Protein AF-A0A0S7XWB0-F1 (afdb_monomer)

Sequence (81 aa):
MRASKERDYDIAPSGTFVCNGTTAVTVANDEVKLESHILITLNTVGGTVGALPAIKTKTAGTGFTVAGTASDTSTYNYVIL

Foldseek 3Di:
DDDDDPPPPPPFDKDKDWAPLPDWDWDWDQQFDPPKDKD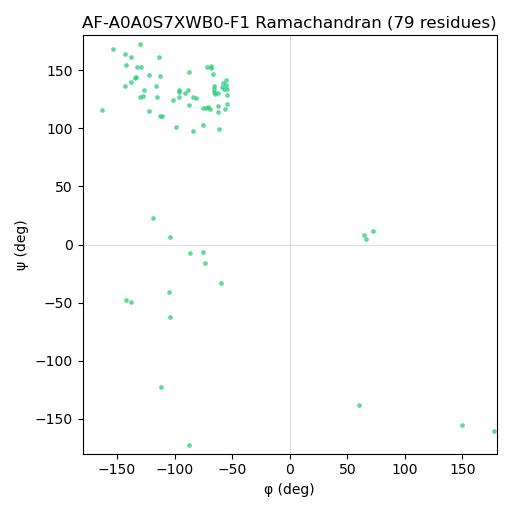KDFDFWFFDFDDTWDWDDTDHRTGTITHGHRRTGTMMMIGID

pLDDT: mean 93.23, std 10.88, range [52.88, 98.75]

Structure (mmCIF, N/CA/C/O backbone):
data_AF-A0A0S7XWB0-F1
#
_entry.id   AF-A0A0S7XWB0-F1
#
loop_
_atom_site.group_PDB
_atom_site.id
_atom_site.type_symbol
_atom_site.label_atom_id
_atom_site.label_alt_id
_atom_site.label_comp_id
_atom_site.label_asym_id
_atom_site.label_entity_id
_atom_site.label_seq_id
_atom_site.pdbx_PDB_ins_code
_atom_site.Cartn_x
_atom_site.Cartn_y
_atom_site.Cartn_z
_atom_site.occupancy
_atom_site.B_iso_or_equiv
_atom_site.auth_seq_id
_atom_site.auth_comp_id
_atom_site.auth_asym_id
_atom_site.auth_atom_id
_atom_site.pdbx_PDB_model_num
ATOM 1 N N . MET A 1 1 ? 1.068 -24.784 -39.944 1.00 52.88 1 MET A N 1
ATOM 2 C CA . MET A 1 1 ? 1.201 -24.801 -38.473 1.00 52.88 1 MET A CA 1
ATOM 3 C C . MET A 1 1 ? 1.821 -23.469 -38.059 1.00 52.88 1 MET A C 1
ATOM 5 O O . MET A 1 1 ? 2.996 -23.262 -38.318 1.00 52.88 1 MET A O 1
ATOM 9 N N . ARG A 1 2 ? 1.021 -22.495 -37.598 1.00 52.97 2 ARG A N 1
ATOM 10 C CA . ARG A 1 2 ? 1.535 -21.188 -37.145 1.00 52.97 2 ARG A CA 1
ATOM 11 C C . ARG A 1 2 ? 1.890 -21.322 -35.667 1.00 52.97 2 ARG A C 1
ATOM 13 O O . ARG A 1 2 ? 1.012 -21.662 -34.883 1.00 52.97 2 ARG A O 1
ATOM 20 N N . ALA A 1 3 ? 3.151 -21.098 -35.313 1.00 61.31 3 ALA A N 1
ATOM 21 C CA . ALA A 1 3 ? 3.575 -21.041 -33.921 1.00 61.31 3 ALA A CA 1
ATOM 22 C C . ALA A 1 3 ? 2.863 -19.866 -33.232 1.00 61.31 3 ALA A C 1
ATOM 24 O O . ALA A 1 3 ? 2.998 -18.718 -33.662 1.00 61.31 3 ALA A O 1
ATOM 25 N N . SER A 1 4 ? 2.064 -20.151 -32.203 1.00 69.62 4 SER A N 1
ATOM 26 C CA . SER A 1 4 ? 1.577 -19.123 -31.290 1.00 69.62 4 SER A CA 1
ATOM 27 C C . SER A 1 4 ? 2.767 -18.633 -30.477 1.00 69.62 4 SER A C 1
ATOM 29 O O . SER A 1 4 ? 3.368 -19.410 -29.742 1.00 69.62 4 SER A O 1
ATOM 31 N N . LYS A 1 5 ? 3.128 -17.359 -30.629 1.00 66.75 5 LYS A N 1
ATOM 32 C CA . LYS A 1 5 ? 4.103 -16.708 -29.756 1.00 66.75 5 LYS A CA 1
ATOM 33 C C . LYS A 1 5 ? 3.522 -16.709 -28.340 1.00 66.75 5 LYS A C 1
ATOM 35 O O . LYS A 1 5 ? 2.468 -16.106 -28.129 1.00 66.75 5 LYS A O 1
ATOM 40 N N . GLU A 1 6 ? 4.155 -17.432 -27.421 1.00 69.75 6 GLU A N 1
ATOM 41 C CA . GLU A 1 6 ? 3.842 -17.373 -25.994 1.00 69.75 6 GLU A CA 1
ATOM 42 C C . GLU A 1 6 ? 3.946 -15.907 -25.566 1.00 69.75 6 GLU A C 1
ATOM 44 O O . GLU A 1 6 ? 4.943 -15.230 -25.828 1.00 69.75 6 GLU A O 1
ATOM 49 N N . ARG A 1 7 ? 2.847 -15.358 -25.044 1.00 71.12 7 ARG A N 1
ATOM 50 C CA . ARG A 1 7 ? 2.878 -14.030 -24.443 1.00 71.12 7 ARG A CA 1
ATOM 51 C C . ARG A 1 7 ? 3.353 -14.228 -23.016 1.00 71.12 7 ARG A C 1
ATOM 53 O O . ARG A 1 7 ? 2.535 -14.569 -22.164 1.00 71.12 7 ARG A O 1
ATOM 60 N N . ASP A 1 8 ? 4.640 -14.014 -22.784 1.00 67.50 8 ASP A N 1
ATOM 61 C CA . ASP A 1 8 ? 5.159 -13.788 -21.441 1.00 67.50 8 ASP A CA 1
ATOM 62 C C . ASP A 1 8 ? 4.481 -12.521 -20.910 1.00 67.50 8 ASP A C 1
ATOM 64 O O . ASP A 1 8 ? 4.797 -11.400 -21.314 1.00 67.50 8 ASP A O 1
ATOM 68 N N . TYR A 1 9 ? 3.449 -12.695 -20.084 1.00 67.88 9 TYR A N 1
ATOM 69 C CA . TYR A 1 9 ? 2.955 -11.603 -19.261 1.00 67.88 9 TYR A CA 1
AT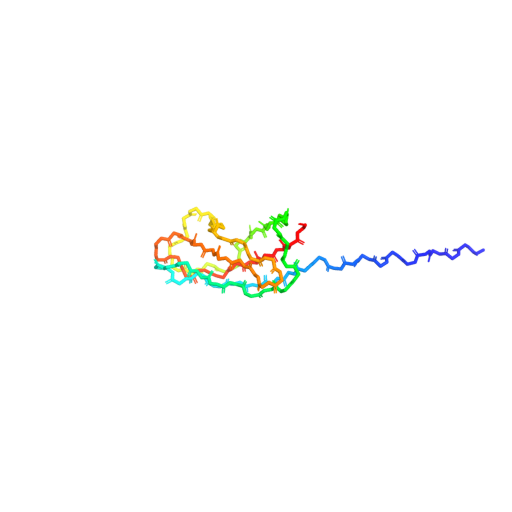OM 70 C C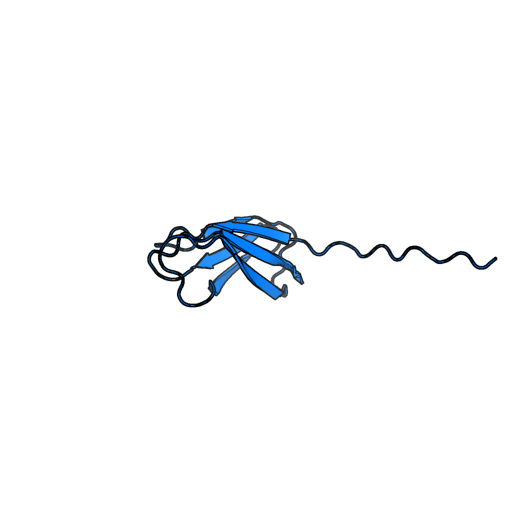 . TYR A 1 9 ? 3.963 -11.454 -18.138 1.00 67.88 9 TYR A C 1
ATOM 72 O O . TYR A 1 9 ? 3.982 -12.275 -17.222 1.00 67.88 9 TYR A O 1
ATOM 80 N N . ASP A 1 10 ? 4.812 -10.437 -18.240 1.00 76.81 10 ASP A N 1
ATOM 81 C CA . ASP A 1 10 ? 5.686 -10.061 -17.141 1.00 76.81 10 ASP A CA 1
ATOM 82 C C . ASP A 1 10 ? 4.791 -9.798 -15.921 1.00 76.81 10 ASP A C 1
ATOM 84 O O . ASP A 1 10 ? 3.864 -8.979 -15.976 1.00 76.81 10 ASP A O 1
ATOM 88 N N . ILE A 1 11 ? 4.952 -10.604 -14.871 1.00 82.50 11 ILE A N 1
ATOM 89 C CA . ILE A 1 11 ? 4.076 -10.530 -13.704 1.00 82.50 11 ILE A CA 1
ATOM 90 C C . ILE A 1 11 ? 4.422 -9.232 -12.988 1.00 82.50 11 ILE A C 1
ATOM 92 O O . ILE A 1 11 ? 5.549 -9.049 -12.535 1.00 82.50 11 ILE A O 1
ATOM 96 N N . ALA A 1 12 ? 3.441 -8.337 -12.883 1.00 90.38 12 ALA A N 1
ATOM 97 C CA . ALA A 1 12 ? 3.623 -7.068 -12.200 1.00 90.38 12 ALA A CA 1
ATOM 98 C C . ALA A 1 12 ? 4.145 -7.295 -10.761 1.00 90.38 12 ALA A C 1
ATOM 100 O O . ALA A 1 12 ? 3.598 -8.153 -10.046 1.00 90.38 12 ALA A O 1
ATOM 101 N N . PRO A 1 13 ? 5.167 -6.539 -10.311 1.00 95.75 13 PRO A N 1
ATOM 102 C CA . PRO A 1 13 ? 5.705 -6.672 -8.963 1.00 95.75 13 PRO A CA 1
ATOM 103 C C . PRO A 1 13 ? 4.593 -6.526 -7.921 1.00 95.75 13 PRO A C 1
ATOM 105 O O . PRO A 1 13 ? 3.793 -5.591 -7.964 1.00 95.75 13 PRO A O 1
ATOM 108 N N . SER A 1 14 ? 4.498 -7.476 -6.996 1.00 97.25 14 SER A N 1
ATOM 109 C CA . SER A 1 14 ? 3.368 -7.579 -6.070 1.00 97.25 14 SER A CA 1
ATOM 110 C C . SER A 1 14 ? 3.763 -8.262 -4.765 1.00 97.25 14 SER A C 1
ATOM 112 O O . SER A 1 14 ? 4.846 -8.831 -4.638 1.00 97.25 14 SER A O 1
ATOM 114 N N . GLY A 1 15 ? 2.886 -8.186 -3.766 1.00 97.94 15 GLY A N 1
ATOM 115 C CA . GLY A 1 15 ? 3.093 -8.844 -2.482 1.00 97.94 15 GLY A CA 1
ATOM 116 C C . GLY A 1 15 ? 1.976 -8.561 -1.486 1.00 97.94 15 GLY A C 1
ATOM 117 O O . GLY A 1 15 ? 0.876 -8.149 -1.856 1.00 97.94 15 GLY A O 1
ATOM 118 N N . THR A 1 16 ? 2.271 -8.765 -0.203 1.00 98.50 16 THR A N 1
ATOM 119 C CA . THR A 1 16 ? 1.336 -8.505 0.898 1.00 98.50 16 THR A CA 1
ATOM 120 C C . THR A 1 16 ? 1.961 -7.651 1.989 1.00 98.50 16 THR A C 1
ATOM 122 O O . THR A 1 16 ? 3.167 -7.725 2.220 1.00 98.50 16 THR A O 1
ATOM 125 N N . PHE A 1 17 ? 1.134 -6.907 2.716 1.00 98.69 17 PHE A N 1
ATOM 126 C CA . PHE A 1 17 ? 1.518 -6.265 3.971 1.00 98.69 17 PHE A CA 1
ATOM 127 C C . PHE A 1 17 ? 0.408 -6.413 5.014 1.00 98.69 17 PHE A C 1
ATOM 129 O O . PHE A 1 17 ? -0.743 -6.683 4.673 1.00 98.69 17 PHE A O 1
ATOM 136 N N . VAL A 1 18 ? 0.759 -6.225 6.285 1.00 98.56 18 VAL A N 1
ATOM 137 C CA . VAL A 1 18 ? -0.183 -6.253 7.411 1.00 98.56 18 VAL A CA 1
ATOM 138 C C . VAL A 1 18 ? -0.223 -4.865 8.033 1.00 98.56 18 VAL A C 1
ATOM 140 O O . VAL A 1 18 ? 0.828 -4.307 8.352 1.00 98.56 18 VAL A O 1
ATOM 143 N N . CYS A 1 19 ? -1.413 -4.287 8.189 1.00 98.31 19 CYS A N 1
ATOM 144 C CA . CYS A 1 19 ? -1.558 -3.056 8.963 1.00 98.31 19 CYS A CA 1
ATOM 145 C C . CYS A 1 19 ? -1.249 -3.316 10.447 1.00 98.31 19 CYS A C 1
ATOM 147 O O . CYS A 1 19 ? -1.517 -4.389 10.974 1.00 98.31 19 CYS A O 1
ATOM 149 N N . ASN A 1 20 ? -0.671 -2.333 11.141 1.00 97.81 20 ASN A N 1
ATOM 150 C CA . ASN A 1 20 ? -0.312 -2.459 12.563 1.00 97.81 20 ASN A CA 1
ATOM 151 C C . ASN A 1 20 ? -1.276 -1.705 13.505 1.00 97.81 20 ASN A C 1
ATOM 153 O O . ASN A 1 20 ? -1.007 -1.561 14.698 1.00 97.81 20 ASN A O 1
ATOM 157 N N . GLY A 1 21 ? -2.365 -1.160 12.957 1.00 95.94 21 GLY A N 1
ATOM 158 C CA . GLY A 1 21 ? -3.414 -0.446 13.680 1.00 95.94 21 GLY A CA 1
ATOM 159 C C . GLY A 1 21 ? -3.017 0.878 14.335 1.00 95.94 21 GLY A C 1
ATOM 160 O O . GLY A 1 21 ? -3.844 1.443 15.049 1.00 95.94 21 GLY A O 1
ATOM 161 N N . THR A 1 22 ? -1.794 1.380 14.147 1.00 94.94 22 THR A N 1
ATOM 162 C CA . THR A 1 22 ? -1.286 2.533 14.915 1.00 94.94 22 THR A CA 1
ATOM 163 C C . THR A 1 22 ? -0.434 3.502 14.105 1.00 94.94 22 THR A C 1
ATOM 165 O O . THR A 1 22 ? -0.652 4.709 14.177 1.00 94.94 22 THR A O 1
ATOM 168 N N . THR A 1 23 ? 0.531 3.008 13.334 1.00 96.69 23 THR A N 1
ATOM 169 C CA . THR A 1 23 ? 1.502 3.827 12.598 1.00 96.69 23 THR A CA 1
ATOM 170 C C . THR A 1 23 ? 1.588 3.414 11.131 1.00 96.69 23 THR A C 1
ATOM 172 O O . THR A 1 23 ? 0.981 2.438 10.692 1.00 96.69 23 THR A O 1
ATOM 175 N N . ALA A 1 24 ? 2.332 4.185 10.336 1.00 98.00 24 ALA A N 1
ATOM 176 C CA . ALA A 1 24 ? 2.629 3.780 8.971 1.00 98.00 24 ALA A CA 1
ATOM 177 C C . ALA A 1 24 ? 3.509 2.518 8.968 1.00 98.00 24 ALA A C 1
ATOM 179 O O . ALA A 1 24 ? 4.482 2.418 9.714 1.00 98.00 24 ALA A O 1
ATOM 180 N N . VAL A 1 25 ? 3.167 1.573 8.100 1.00 98.38 25 VAL A N 1
ATOM 18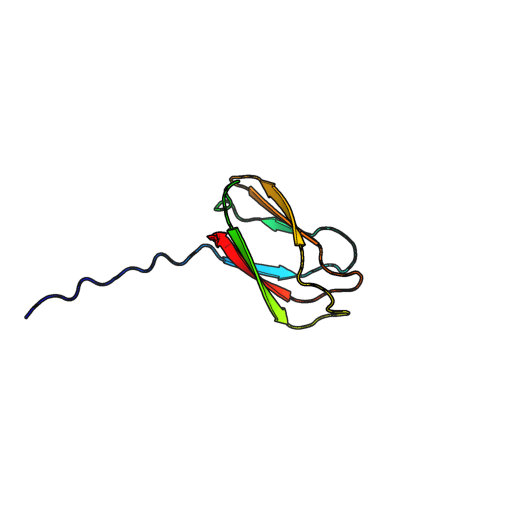1 C CA . VAL A 1 25 ? 3.910 0.341 7.846 1.00 98.38 25 VAL A CA 1
ATOM 182 C C . VAL A 1 25 ? 4.798 0.557 6.631 1.00 98.38 25 VAL A C 1
ATOM 184 O O . VAL A 1 25 ? 4.325 1.036 5.600 1.00 98.38 25 VAL A O 1
ATOM 187 N N . THR A 1 26 ? 6.074 0.197 6.740 1.00 98.50 26 THR A N 1
ATOM 188 C CA . THR A 1 26 ? 7.001 0.183 5.604 1.00 98.50 26 THR A CA 1
ATOM 189 C C . THR A 1 26 ? 6.865 -1.129 4.846 1.00 98.50 26 THR A C 1
ATOM 191 O O . THR A 1 26 ? 6.996 -2.203 5.430 1.00 98.50 26 THR A O 1
ATOM 194 N N . VAL A 1 27 ? 6.648 -1.036 3.538 1.00 98.62 27 VAL A N 1
ATOM 195 C CA . VAL A 1 27 ? 6.617 -2.167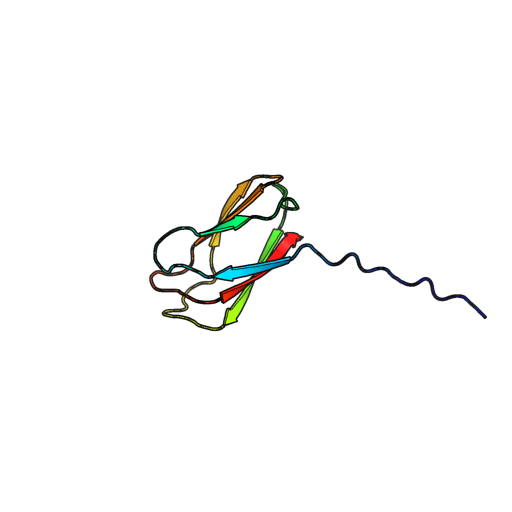 2.612 1.00 98.62 27 VAL A CA 1
ATOM 196 C C . VAL A 1 27 ? 7.818 -2.037 1.686 1.00 98.62 27 VAL A C 1
ATOM 198 O O . VAL A 1 27 ? 7.884 -1.111 0.878 1.00 98.62 27 VAL A O 1
ATOM 201 N N . ALA A 1 28 ? 8.788 -2.938 1.845 1.00 98.50 28 ALA A N 1
ATOM 202 C CA . ALA A 1 28 ? 10.002 -2.953 1.040 1.00 98.50 28 ALA A CA 1
ATOM 203 C C . ALA A 1 28 ? 9.745 -3.647 -0.303 1.00 98.50 28 ALA A C 1
ATOM 205 O O . ALA A 1 28 ? 9.252 -4.774 -0.334 1.00 98.50 28 ALA A O 1
ATOM 206 N N . ASN A 1 29 ? 10.070 -2.953 -1.389 1.00 97.75 29 ASN A N 1
ATOM 207 C CA . ASN A 1 29 ? 10.047 -3.463 -2.753 1.00 97.75 29 ASN A CA 1
ATOM 208 C C . ASN A 1 29 ? 10.876 -2.507 -3.631 1.00 97.75 29 ASN A C 1
ATOM 210 O O . ASN A 1 29 ? 10.548 -1.324 -3.750 1.00 97.75 29 ASN A O 1
ATOM 214 N N . ASP A 1 30 ? 11.973 -3.001 -4.192 1.00 98.00 30 ASP A N 1
ATOM 215 C CA . ASP A 1 30 ? 12.929 -2.235 -4.996 1.00 98.00 30 ASP A CA 1
ATOM 216 C C . ASP A 1 30 ? 12.410 -1.883 -6.398 1.00 98.00 30 ASP A C 1
ATOM 218 O O . ASP A 1 30 ? 12.889 -0.928 -7.006 1.00 98.00 30 ASP A O 1
ATOM 222 N N . GLU A 1 31 ? 11.348 -2.539 -6.863 1.00 97.00 31 GLU A N 1
ATOM 223 C CA . GLU A 1 31 ? 10.677 -2.208 -8.125 1.00 97.00 31 GLU A CA 1
ATOM 224 C C . GLU A 1 31 ? 9.802 -0.943 -8.033 1.00 97.00 31 GLU A C 1
ATOM 226 O O . GLU A 1 31 ? 9.288 -0.448 -9.041 1.00 97.00 31 GLU A O 1
ATOM 231 N N . VAL A 1 32 ? 9.626 -0.371 -6.833 1.00 98.06 32 VAL A N 1
ATOM 232 C CA . VAL A 1 32 ? 8.899 0.894 -6.666 1.00 98.06 32 VAL A CA 1
ATOM 233 C C . VAL A 1 32 ? 9.654 2.027 -7.348 1.00 98.06 32 VAL A C 1
ATOM 235 O O . VAL A 1 32 ? 10.823 2.293 -7.069 1.00 98.06 32 VAL A O 1
ATOM 238 N N . LYS A 1 33 ? 8.934 2.781 -8.177 1.00 97.31 33 LYS A N 1
ATOM 239 C CA . LYS A 1 33 ? 9.372 4.047 -8.769 1.00 97.31 33 LYS A CA 1
ATOM 240 C C . LYS A 1 33 ? 8.514 5.186 -8.218 1.00 97.31 33 LYS A C 1
ATOM 242 O O . LYS A 1 33 ? 7.408 4.976 -7.717 1.00 97.31 33 LYS A O 1
ATOM 247 N N . LEU A 1 34 ? 8.999 6.425 -8.330 1.00 94.75 34 LEU A N 1
ATOM 248 C CA . LEU A 1 34 ? 8.223 7.598 -7.897 1.00 94.75 34 LEU A CA 1
ATOM 249 C C . LEU A 1 34 ? 6.887 7.713 -8.645 1.00 94.75 34 LEU A C 1
ATOM 251 O O . LEU A 1 34 ? 5.890 8.112 -8.045 1.00 94.75 34 LEU A O 1
ATOM 255 N N . GLU A 1 35 ? 6.840 7.292 -9.907 1.00 96.19 35 GLU A N 1
ATOM 256 C CA . GLU A 1 35 ? 5.641 7.331 -10.754 1.00 96.19 35 GLU A CA 1
ATOM 257 C C . GLU A 1 35 ? 4.743 6.094 -10.616 1.00 96.19 35 GLU A C 1
ATOM 259 O O . GLU A 1 35 ? 3.627 6.109 -11.120 1.00 96.19 35 GLU A O 1
ATOM 264 N N . SER A 1 36 ? 5.171 5.058 -9.884 1.00 96.75 36 SER A N 1
ATOM 265 C CA . SER A 1 36 ? 4.396 3.822 -9.753 1.00 96.75 36 SER A CA 1
ATOM 266 C C . SER A 1 36 ? 3.003 4.064 -9.183 1.00 96.75 36 SER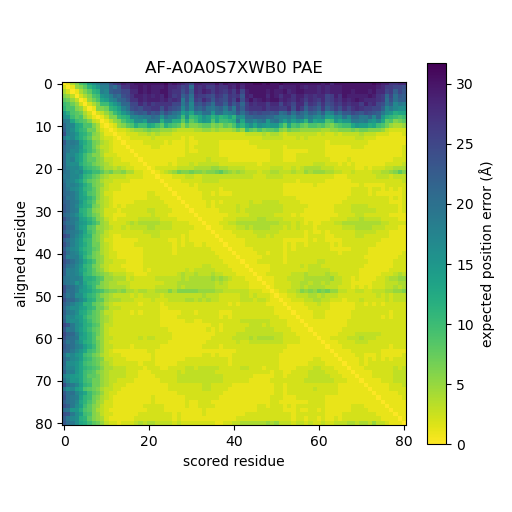 A C 1
ATOM 268 O O . SER A 1 36 ? 2.832 4.795 -8.194 1.00 96.75 36 SER A O 1
ATOM 270 N N . HIS A 1 37 ? 2.021 3.367 -9.738 1.00 96.75 37 HIS A N 1
ATOM 271 C CA . HIS A 1 37 ? 0.711 3.237 -9.124 1.00 96.75 37 HIS A CA 1
ATOM 272 C C . HIS A 1 37 ? 0.708 1.995 -8.232 1.00 96.75 37 HIS A C 1
ATOM 274 O O . HIS A 1 37 ? 1.114 0.917 -8.651 1.00 96.75 37 HIS A O 1
ATOM 280 N N . ILE A 1 38 ? 0.259 2.147 -6.986 1.00 97.88 38 ILE A N 1
ATOM 281 C CA . ILE A 1 38 ? 0.169 1.037 -6.032 1.00 97.88 38 ILE A CA 1
ATOM 282 C C . ILE A 1 38 ? -1.309 0.762 -5.792 1.00 97.88 38 ILE A C 1
ATOM 284 O O . ILE A 1 38 ? -2.004 1.582 -5.189 1.00 97.88 38 ILE A O 1
ATOM 288 N N . LEU A 1 39 ? -1.789 -0.377 -6.284 1.00 97.19 39 LEU A N 1
ATOM 289 C CA . LEU A 1 39 ? -3.166 -0.815 -6.082 1.00 97.19 39 LEU A CA 1
ATOM 290 C C . LEU A 1 39 ? -3.218 -1.775 -4.895 1.00 97.19 39 LEU A C 1
ATOM 292 O O . LEU A 1 39 ? -2.479 -2.756 -4.866 1.00 97.19 39 LEU A O 1
ATOM 296 N N . ILE A 1 40 ? -4.091 -1.491 -3.928 1.00 98.06 40 ILE A N 1
ATOM 297 C CA . ILE A 1 40 ? -4.217 -2.240 -2.672 1.00 98.06 40 ILE A CA 1
ATOM 298 C C . ILE A 1 40 ? -5.598 -2.891 -2.600 1.00 98.06 40 ILE A C 1
ATOM 300 O O . ILE A 1 40 ? -6.605 -2.247 -2.889 1.00 98.06 40 ILE A O 1
ATOM 304 N N . THR A 1 41 ? -5.654 -4.154 -2.173 1.00 97.44 41 THR A N 1
ATOM 305 C CA . THR A 1 41 ? -6.913 -4.879 -1.928 1.00 97.44 41 THR A CA 1
ATOM 306 C C . THR A 1 41 ? -6.863 -5.633 -0.606 1.00 97.44 41 THR A C 1
ATOM 308 O O . THR A 1 41 ? -5.815 -6.137 -0.206 1.00 97.44 41 THR A O 1
ATOM 311 N N . LEU A 1 42 ? -7.994 -5.689 0.098 1.00 98.06 42 LEU A N 1
ATOM 312 C CA . LEU A 1 42 ? -8.116 -6.454 1.338 1.00 98.06 42 LEU A CA 1
ATOM 313 C C . LEU A 1 42 ? -7.977 -7.952 1.043 1.00 98.06 42 LEU A C 1
ATOM 315 O O . LEU A 1 42 ? -8.636 -8.458 0.137 1.00 98.06 42 LEU A O 1
ATOM 319 N N . ASN A 1 43 ? -7.133 -8.647 1.807 1.00 98.12 43 ASN A N 1
ATOM 320 C CA . ASN A 1 43 ? -6.960 -10.097 1.722 1.00 98.12 43 ASN A CA 1
ATOM 321 C C . ASN A 1 43 ? -7.666 -10.783 2.900 1.00 98.12 43 ASN A C 1
ATOM 323 O O . ASN A 1 43 ? -8.662 -11.478 2.712 1.00 98.12 43 ASN A O 1
ATOM 327 N N . THR A 1 44 ? -7.216 -10.494 4.123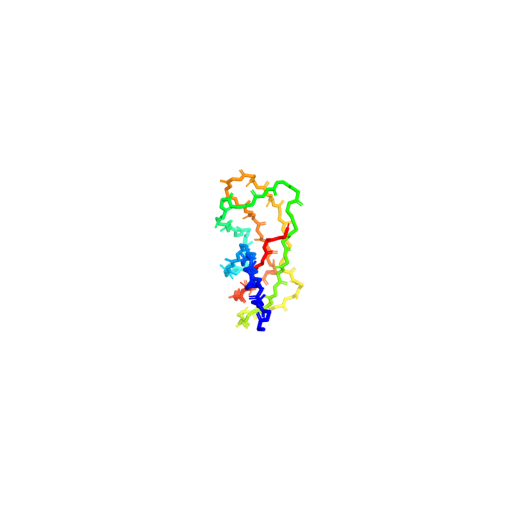 1.00 98.50 44 THR A N 1
ATOM 328 C CA . THR A 1 44 ? -7.770 -11.078 5.350 1.00 98.50 44 THR A CA 1
ATOM 329 C C . THR A 1 44 ? -8.073 -9.976 6.345 1.00 98.50 44 THR A C 1
ATOM 331 O O . THR A 1 44 ? -7.193 -9.184 6.673 1.00 98.50 44 THR A O 1
ATOM 334 N N . VAL A 1 45 ? -9.306 -9.951 6.849 1.00 98.19 45 VAL A N 1
ATOM 335 C CA . VAL A 1 45 ? -9.744 -8.997 7.875 1.00 98.19 45 VAL A CA 1
ATOM 336 C C . VAL A 1 45 ? -9.008 -9.250 9.189 1.00 98.19 45 VAL A C 1
ATOM 338 O O . VAL A 1 45 ? -8.953 -10.379 9.675 1.00 98.19 45 VAL A O 1
ATOM 341 N N . GLY A 1 46 ? -8.517 -8.175 9.794 1.00 97.56 46 GLY A N 1
ATOM 342 C CA . GLY A 1 46 ? -8.012 -8.131 11.158 1.00 97.56 46 GLY A CA 1
ATOM 343 C C . GLY A 1 46 ? -8.381 -6.799 11.808 1.00 97.56 46 GLY A C 1
ATOM 344 O O . GLY A 1 46 ? -8.266 -5.741 11.191 1.00 97.56 46 GLY A O 1
ATOM 345 N N . GLY A 1 47 ? -8.840 -6.843 13.059 1.00 97.12 47 GLY A N 1
ATOM 346 C CA . GLY A 1 47 ? -9.213 -5.637 13.797 1.00 97.12 47 GLY A CA 1
ATOM 347 C C . GLY A 1 47 ? -10.334 -4.843 13.116 1.00 97.12 47 GLY A C 1
ATOM 348 O O . GLY A 1 47 ? -11.310 -5.423 12.636 1.00 97.12 47 GLY A O 1
ATOM 349 N N . THR A 1 48 ? -10.205 -3.516 13.093 1.00 96.81 48 THR A N 1
ATOM 350 C CA . THR A 1 48 ? -11.220 -2.611 12.533 1.00 96.81 48 THR A CA 1
ATOM 351 C C . THR A 1 48 ? -10.850 -2.181 11.116 1.00 96.81 48 THR A C 1
ATOM 353 O O . THR A 1 48 ? -10.056 -1.262 10.924 1.00 96.81 48 THR A O 1
ATOM 356 N N . VAL A 1 49 ? -11.478 -2.800 10.115 1.00 96.69 49 VAL A N 1
ATOM 357 C CA . VAL A 1 49 ? -11.372 -2.350 8.719 1.00 96.69 49 VAL A CA 1
ATOM 358 C C . VAL A 1 49 ? -12.217 -1.092 8.530 1.00 96.69 49 VAL A C 1
ATOM 360 O O . VAL A 1 49 ? -13.435 -1.122 8.700 1.00 96.69 49 VAL A O 1
ATOM 363 N N . GLY A 1 50 ? -11.563 0.013 8.179 1.00 92.75 50 GLY A N 1
ATOM 364 C CA . GLY A 1 50 ? -12.214 1.266 7.801 1.00 92.75 50 GLY A CA 1
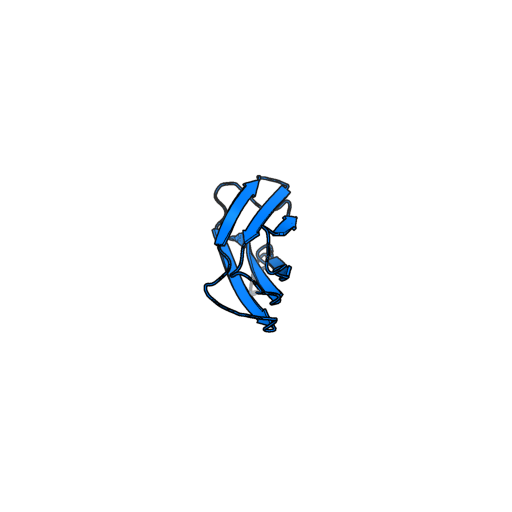ATOM 365 C C . GLY A 1 50 ? -11.996 1.579 6.323 1.00 92.75 50 GLY A C 1
ATOM 366 O O . GLY A 1 50 ? -12.335 0.785 5.448 1.00 92.75 50 GLY A O 1
ATOM 367 N N . ALA A 1 51 ? -11.423 2.748 6.036 1.00 92.75 51 ALA A N 1
ATOM 368 C CA . ALA A 1 51 ? -10.998 3.083 4.679 1.00 92.75 51 ALA A CA 1
ATOM 369 C C . ALA A 1 51 ? -9.810 2.210 4.246 1.00 92.75 51 ALA A C 1
ATOM 371 O O . ALA A 1 51 ? -8.995 1.813 5.086 1.00 92.75 51 ALA A O 1
ATOM 372 N N . LEU A 1 52 ? -9.687 1.966 2.934 1.00 93.69 52 LEU A N 1
ATOM 373 C CA . LEU A 1 52 ? -8.514 1.288 2.381 1.00 93.69 52 LEU A CA 1
ATOM 374 C C . LEU A 1 52 ? -7.226 2.022 2.793 1.00 93.69 52 LEU A C 1
ATOM 376 O O . LEU A 1 52 ? -7.214 3.259 2.810 1.00 93.69 52 LEU A O 1
ATOM 380 N N . PRO A 1 53 ? -6.142 1.286 3.098 1.00 97.44 53 PRO A N 1
ATOM 381 C CA . PRO A 1 53 ? -4.900 1.898 3.533 1.00 97.44 53 PRO A CA 1
ATOM 382 C C . PRO A 1 53 ? -4.353 2.900 2.510 1.00 97.44 53 PRO A C 1
ATOM 384 O O . PRO A 1 53 ? -4.279 2.622 1.313 1.00 97.44 53 PRO A O 1
ATOM 387 N N . ALA A 1 54 ? -3.946 4.073 2.992 1.00 96.75 54 ALA A N 1
ATOM 388 C CA . ALA A 1 54 ? -3.434 5.149 2.152 1.00 96.75 54 ALA A CA 1
ATOM 389 C C . ALA A 1 54 ? -1.903 5.122 2.096 1.00 96.75 54 ALA A C 1
ATOM 391 O O . ALA A 1 54 ? -1.243 5.078 3.140 1.00 96.75 54 ALA A O 1
ATOM 392 N N . ILE A 1 55 ? -1.344 5.228 0.887 1.00 97.62 55 ILE A N 1
ATOM 393 C CA . ILE A 1 55 ? 0.095 5.435 0.677 1.00 97.62 55 ILE A CA 1
ATOM 394 C C . ILE A 1 55 ? 0.505 6.779 1.292 1.00 97.62 55 ILE A C 1
ATOM 396 O O . ILE A 1 55 ? -0.135 7.801 1.044 1.00 97.62 55 ILE A O 1
ATOM 400 N N . LYS A 1 56 ? 1.563 6.780 2.105 1.00 97.75 56 LYS A N 1
ATOM 401 C CA . LYS A 1 56 ? 2.105 7.980 2.764 1.00 97.75 56 LYS A CA 1
ATOM 402 C C . LYS A 1 56 ? 3.389 8.463 2.108 1.00 97.75 56 LYS A C 1
ATOM 404 O O . LYS A 1 56 ? 3.553 9.663 1.916 1.00 97.75 56 LYS A O 1
ATOM 409 N N . THR A 1 57 ? 4.269 7.545 1.724 1.00 97.81 57 THR A N 1
ATOM 410 C CA . THR A 1 57 ? 5.498 7.855 0.985 1.00 97.81 57 THR A CA 1
ATOM 411 C C . THR A 1 57 ? 5.788 6.780 -0.054 1.00 97.81 57 THR A C 1
ATOM 413 O O . THR A 1 57 ? 5.385 5.630 0.112 1.00 97.81 57 THR A O 1
ATOM 416 N N . LYS A 1 58 ? 6.517 7.157 -1.107 1.00 98.19 58 LYS A N 1
ATOM 417 C CA . LYS A 1 58 ? 7.179 6.248 -2.047 1.00 98.19 58 LYS A CA 1
ATOM 418 C C . LYS A 1 58 ? 8.648 6.646 -2.131 1.00 98.19 58 LYS A C 1
ATOM 420 O O . LYS A 1 58 ? 8.940 7.828 -2.308 1.00 98.19 58 LYS A O 1
ATOM 425 N N . THR A 1 59 ? 9.540 5.671 -2.042 1.00 98.19 59 THR A N 1
ATOM 426 C CA . THR A 1 59 ? 10.982 5.851 -2.211 1.00 98.19 59 THR A CA 1
ATOM 427 C C . THR A 1 59 ? 11.432 4.933 -3.336 1.00 98.19 59 THR A C 1
ATOM 429 O O . THR A 1 59 ? 11.328 3.710 -3.217 1.00 98.19 59 THR A O 1
ATOM 432 N N . ALA A 1 60 ? 11.892 5.526 -4.440 1.00 98.12 60 ALA A N 1
ATOM 433 C CA . ALA A 1 60 ? 12.321 4.765 -5.607 1.00 98.12 60 ALA A CA 1
ATOM 434 C C . ALA A 1 60 ? 13.461 3.803 -5.252 1.00 98.12 60 ALA A C 1
ATOM 436 O O . ALA A 1 60 ? 14.388 4.191 -4.541 1.00 98.12 60 ALA A O 1
ATOM 437 N N . GLY A 1 61 ? 13.389 2.563 -5.737 1.00 97.75 61 GLY A N 1
ATOM 438 C CA . GLY A 1 61 ? 14.401 1.548 -5.442 1.00 97.75 61 GLY A CA 1
ATOM 439 C C . GLY A 1 61 ? 14.354 1.013 -4.009 1.00 97.75 61 GLY A C 1
ATOM 440 O O . GLY A 1 61 ? 15.308 0.385 -3.565 1.00 97.75 61 GLY A O 1
ATOM 441 N N . THR A 1 62 ? 13.308 1.309 -3.229 1.00 98.00 62 THR A N 1
ATOM 442 C CA . THR A 1 62 ? 13.230 0.892 -1.817 1.00 98.00 62 THR A CA 1
ATOM 443 C C . THR A 1 62 ? 11.855 0.381 -1.421 1.00 98.00 62 THR A C 1
ATOM 445 O O . THR A 1 62 ? 11.760 -0.666 -0.781 1.00 98.00 62 THR A O 1
ATOM 448 N N . GLY A 1 63 ? 10.788 1.123 -1.728 1.00 98.19 63 GLY A N 1
ATOM 449 C CA . GLY A 1 63 ? 9.448 0.733 -1.306 1.00 98.19 63 GLY A CA 1
ATOM 450 C C . GLY A 1 63 ? 8.506 1.903 -1.058 1.00 98.19 63 GLY A C 1
ATOM 451 O O . GLY A 1 63 ? 8.672 3.008 -1.579 1.00 98.19 63 GLY A O 1
ATOM 452 N N . PHE A 1 64 ? 7.506 1.661 -0.219 1.00 98.69 64 PHE A N 1
ATOM 453 C CA . PHE A 1 64 ? 6.510 2.653 0.168 1.00 98.69 64 PHE A CA 1
ATOM 454 C C . PHE A 1 64 ? 6.120 2.506 1.635 1.00 98.69 64 PHE A C 1
ATOM 456 O O . PHE A 1 64 ? 6.370 1.481 2.267 1.00 98.69 64 PHE A O 1
ATOM 463 N N . THR A 1 65 ? 5.487 3.539 2.185 1.00 98.62 65 THR A N 1
ATOM 464 C CA . THR A 1 65 ? 4.819 3.443 3.485 1.00 98.62 65 THR A CA 1
ATOM 465 C C . THR A 1 65 ? 3.315 3.568 3.317 1.00 98.62 65 THR A C 1
ATOM 467 O O . THR A 1 65 ? 2.830 4.304 2.454 1.00 98.62 65 THR A O 1
ATOM 470 N N . VAL A 1 66 ? 2.567 2.840 4.137 1.00 98.25 66 VAL A N 1
ATOM 471 C CA . VAL A 1 66 ? 1.109 2.754 4.064 1.00 98.25 66 VAL A CA 1
ATOM 472 C C . VAL A 1 66 ? 0.510 2.815 5.464 1.00 98.25 66 VAL A C 1
ATOM 474 O O . VAL A 1 66 ? 1.058 2.236 6.396 1.00 98.25 66 VAL A O 1
ATOM 477 N N . ALA A 1 67 ? -0.604 3.525 5.639 1.00 97.81 67 ALA A N 1
ATOM 478 C CA . ALA A 1 67 ? -1.318 3.558 6.915 1.00 97.81 67 ALA A CA 1
ATOM 479 C C . ALA A 1 67 ? -2.799 3.223 6.720 1.00 97.81 67 ALA A C 1
ATOM 481 O O . ALA A 1 67 ? -3.467 3.833 5.881 1.00 97.81 67 ALA A O 1
ATOM 482 N N . GLY A 1 68 ? -3.278 2.255 7.502 1.00 96.38 68 GLY A N 1
ATOM 483 C CA . GLY A 1 68 ? -4.684 1.870 7.592 1.00 96.38 68 GLY A CA 1
ATOM 484 C C . GLY A 1 68 ? -5.451 2.691 8.626 1.00 96.38 68 GLY A C 1
ATOM 485 O O . GLY A 1 68 ? -4.939 3.657 9.197 1.00 96.38 68 GLY A O 1
ATOM 486 N N . THR A 1 69 ? -6.697 2.293 8.868 1.00 97.12 69 THR A N 1
ATOM 487 C CA . THR A 1 69 ? -7.511 2.871 9.946 1.00 97.12 69 THR A CA 1
ATOM 488 C C . THR A 1 69 ? -6.933 2.473 11.314 1.00 97.12 69 THR A C 1
ATOM 490 O O . THR A 1 69 ? -6.258 1.451 11.439 1.00 97.12 69 THR A O 1
ATOM 493 N N . ALA A 1 70 ? -7.156 3.280 12.356 1.00 97.44 70 ALA A N 1
ATOM 494 C CA . ALA A 1 70 ? -6.756 2.905 13.712 1.00 97.44 70 ALA A CA 1
ATOM 495 C C . ALA A 1 70 ? -7.378 1.550 14.099 1.00 97.44 70 ALA A C 1
ATOM 497 O O . ALA A 1 70 ? -8.545 1.293 13.807 1.00 97.44 70 ALA A O 1
ATOM 498 N N . SER A 1 71 ? -6.582 0.691 14.739 1.00 97.38 71 SER A N 1
ATOM 499 C CA . SER A 1 71 ? -6.918 -0.705 15.054 1.00 97.38 71 SER A CA 1
ATOM 500 C C . SER A 1 71 ? -7.118 -1.638 13.851 1.00 97.38 71 SER A C 1
ATOM 502 O O . SER A 1 71 ? -7.513 -2.782 14.060 1.00 97.38 71 SER A O 1
ATOM 504 N N . ASP A 1 72 ? -6.822 -1.217 12.618 1.00 98.25 72 ASP A N 1
ATOM 505 C CA . ASP A 1 72 ? -6.766 -2.127 11.470 1.00 98.25 72 ASP A CA 1
ATOM 506 C C . ASP A 1 72 ? -5.518 -3.015 11.558 1.00 98.25 72 ASP A C 1
ATOM 508 O O . ASP A 1 72 ? -4.387 -2.520 11.513 1.00 98.25 72 ASP A O 1
ATOM 512 N N . THR A 1 73 ? -5.723 -4.325 11.673 1.00 98.25 73 THR A N 1
ATOM 513 C CA . THR A 1 73 ? -4.657 -5.338 11.669 1.00 98.25 73 THR A CA 1
ATOM 514 C C . THR A 1 73 ? -4.794 -6.322 10.510 1.00 98.25 73 THR A C 1
ATOM 516 O O . THR A 1 73 ? -4.300 -7.448 10.568 1.00 98.25 73 THR A O 1
ATOM 519 N N . SER A 1 74 ? -5.490 -5.904 9.454 1.00 98.62 74 SER A N 1
ATOM 520 C CA . SER A 1 74 ? -5.763 -6.722 8.278 1.00 98.62 74 SER A CA 1
ATOM 521 C C . SER A 1 74 ? -4.521 -6.942 7.424 1.00 98.62 74 SER A C 1
ATOM 523 O O . SER A 1 74 ? -3.622 -6.098 7.348 1.00 98.62 74 SER A O 1
ATOM 525 N N . THR A 1 75 ? -4.520 -8.068 6.717 1.00 98.75 75 THR A N 1
ATOM 526 C CA . THR A 1 7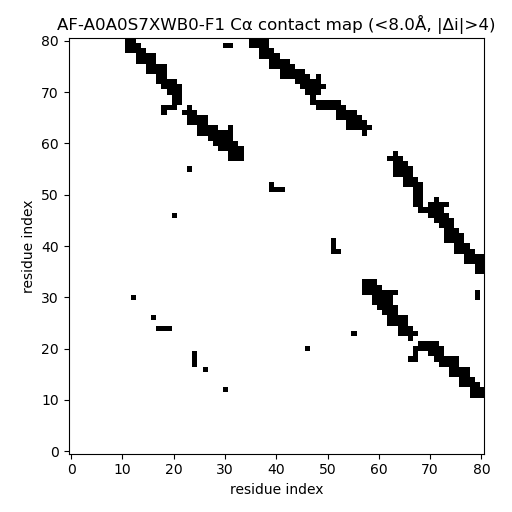5 ? -3.578 -8.347 5.633 1.00 98.75 75 THR A CA 1
ATOM 527 C C . THR A 1 75 ? -4.154 -7.817 4.324 1.00 98.75 75 THR A C 1
ATOM 529 O O . THR A 1 75 ? -5.309 -8.093 3.990 1.00 98.75 75 THR A O 1
ATOM 532 N N . TYR A 1 76 ? -3.335 -7.109 3.553 1.00 98.62 76 TYR A N 1
ATOM 533 C CA . TYR A 1 76 ? -3.677 -6.559 2.244 1.00 98.62 76 TYR A CA 1
ATOM 534 C C . TYR A 1 76 ? -2.716 -7.069 1.170 1.00 98.62 76 TYR A C 1
ATOM 536 O O . TYR A 1 76 ? -1.522 -7.232 1.427 1.00 98.62 76 TYR A O 1
ATOM 544 N N . ASN A 1 77 ? -3.228 -7.273 -0.043 1.00 98.38 77 ASN A N 1
ATOM 545 C CA . ASN A 1 77 ? -2.418 -7.486 -1.241 1.00 98.38 77 ASN A CA 1
ATOM 546 C C . ASN A 1 77 ? -2.076 -6.134 -1.876 1.00 98.38 77 ASN A C 1
ATOM 548 O O . ASN A 1 77 ? -2.898 -5.214 -1.841 1.00 98.38 77 ASN A O 1
ATOM 552 N N . TYR A 1 78 ? -0.913 -6.038 -2.516 1.00 98.38 78 TYR A N 1
ATOM 553 C CA . TYR A 1 78 ? -0.558 -4.913 -3.376 1.00 98.38 78 TYR A CA 1
ATOM 554 C C . TYR A 1 78 ? 0.018 -5.376 -4.716 1.00 98.38 78 TYR A C 1
ATOM 556 O O . TYR A 1 78 ? 0.640 -6.435 -4.802 1.00 98.38 78 TYR A O 1
ATOM 564 N N . VAL A 1 79 ? -0.150 -4.542 -5.741 1.00 97.62 79 VAL A N 1
ATOM 565 C CA . VAL A 1 79 ? 0.556 -4.634 -7.025 1.00 97.62 79 VAL A CA 1
ATOM 566 C C . VAL A 1 79 ? 1.084 -3.257 -7.423 1.00 97.62 79 VAL A C 1
ATOM 568 O O . VAL A 1 79 ? 0.448 -2.239 -7.133 1.00 97.62 79 VAL A O 1
ATOM 571 N N . ILE A 1 80 ? 2.256 -3.242 -8.051 1.00 97.19 80 ILE A N 1
ATOM 572 C CA . ILE A 1 80 ? 2.940 -2.066 -8.585 1.00 97.19 80 ILE A CA 1
ATOM 573 C C . ILE A 1 80 ? 2.708 -2.036 -10.100 1.00 97.19 80 ILE A C 1
ATOM 575 O O . ILE A 1 80 ? 3.003 -3.015 -10.785 1.00 97.19 80 ILE A O 1
ATOM 579 N N . LEU A 1 81 ? 2.170 -0.923 -10.601 1.00 94.69 81 LEU A N 1
ATOM 580 C CA . LEU A 1 81 ? 1.921 -0.648 -12.021 1.00 94.69 81 LEU A CA 1
ATOM 581 C C . LEU A 1 81 ? 2.782 0.523 -12.502 1.00 94.69 81 LEU A C 1
ATOM 583 O O . LEU A 1 81 ? 2.958 1.486 -11.710 1.00 94.69 81 LEU A O 1
#

Solvent-accessible surface area (backbone atoms only — not comparable to full-atom values): 4734 Å² total; per-residue (Å²): 137,82,83,76,78,80,78,82,72,78,75,63,58,64,53,73,51,60,40,73,23,79,56,71,39,80,48,80,39,54,86,34,43,78,83,47,45,76,52,74,46,85,69,43,94,25,77,42,82,64,63,80,62,44,78,76,48,68,41,59,60,43,17,36,27,35,33,52,30,72,46,11,44,24,34,30,37,39,39,49,86

Secondary structure (DSSP, 8-state):
-PPP-----PPPPEEEEE--SSSPEEEE-TT--TT--EEEEEEE--B---SPPEEEEEETTTEEEEE-STTB--EEEEEE-

Mean predicted aligned error: 5.62 Å

Radius of gyration: 15.64 Å; Cα contacts (8 Å, |Δi|>4): 185; chains: 1; bounding box: 27×33×54 Å

Nearest PDB structures (foldseek):
  6ct8-assembly1_A  TM=5.940E-01  e=9.647E-01  Pseudomonas aeruginosa PAO1
  5ndg-assembly1_M0  TM=2.434E-01  e=7.730E+00  Saccharomyces cerevisiae